Protein AF-A0A7S8E658-F1 (afdb_monomer_lite)

pLDDT: mean 78.88, std 12.16, range [47.75, 98.0]

Secondary structure (DSSP, 8-state):
----HHHHHHHHHHHHHHHHHHHHHHHHHHHHHHHHHHHIIIIIHHHHHHHHHH--SS--SS------PPPPP-SHHHHTT--

Radius of gyration: 33.05 Å; chains: 1; bounding box: 73×31×81 Å

Foldseek 3Di:
DDDPPVVVVVVVVVVVVVVVVVVCVVVVVVVVVVVVVCCCVVPVVVVVVVCVVVVVVDVPVDDPDPDPDDPQPPDPVSVVVVD

Structure (mmCIF, N/CA/C/O backbone):
data_AF-A0A7S8E658-F1
#
_entry.id   AF-A0A7S8E658-F1
#
loop_
_atom_site.group_PDB
_atom_site.id
_atom_site.type_symbol
_atom_site.label_atom_id
_atom_site.label_alt_id
_atom_site.label_comp_id
_atom_site.label_asym_id
_atom_site.label_entity_id
_atom_site.label_seq_id
_atom_site.pdbx_PDB_ins_code
_atom_site.Cartn_x
_atom_site.Cartn_y
_atom_site.Cartn_z
_atom_site.occupancy
_atom_site.B_iso_or_equiv
_atom_site.auth_seq_id
_atom_site.auth_comp_id
_atom_site.auth_asym_id
_atom_site.auth_atom_id
_atom_site.pdbx_PDB_model_num
ATOM 1 N N . MET A 1 1 ? 23.490 20.928 -49.468 1.00 47.75 1 MET A N 1
ATOM 2 C CA . MET A 1 1 ? 24.158 19.933 -48.603 1.00 47.75 1 MET A CA 1
ATOM 3 C C . MET A 1 1 ? 23.320 19.808 -47.327 1.00 47.75 1 MET A C 1
ATOM 5 O O . MET A 1 1 ? 23.602 20.500 -46.361 1.00 47.75 1 MET A O 1
ATOM 9 N N . SER A 1 2 ? 22.192 19.082 -47.360 1.00 53.78 2 SER A N 1
ATOM 10 C CA . SER A 1 2 ? 21.310 18.969 -46.185 1.00 53.78 2 SER A CA 1
ATOM 11 C C . SER A 1 2 ? 21.763 17.830 -45.278 1.00 53.78 2 SER A C 1
ATOM 13 O O . SER A 1 2 ? 22.028 16.724 -45.742 1.00 53.78 2 SER A O 1
ATOM 15 N N . ASP A 1 3 ? 21.847 18.153 -43.997 1.00 58.78 3 ASP A N 1
ATOM 16 C CA . ASP A 1 3 ? 22.255 17.318 -42.875 1.00 58.78 3 ASP A CA 1
ATOM 17 C C . ASP A 1 3 ? 21.473 15.986 -42.786 1.00 58.78 3 ASP A C 1
ATOM 19 O O . ASP A 1 3 ? 20.263 15.969 -42.580 1.00 58.78 3 ASP A O 1
ATOM 23 N N . ASN A 1 4 ? 22.182 14.861 -42.947 1.00 62.41 4 ASN A N 1
ATOM 24 C CA . ASN A 1 4 ? 21.676 13.485 -42.801 1.00 62.41 4 ASN A CA 1
ATOM 25 C C . ASN A 1 4 ? 21.867 12.941 -41.361 1.00 62.41 4 ASN A C 1
ATOM 27 O O . ASN A 1 4 ? 21.540 11.792 -41.067 1.00 62.41 4 ASN A O 1
ATOM 31 N N . SER A 1 5 ? 22.411 13.732 -40.428 1.00 61.34 5 SER A N 1
ATOM 32 C CA . SER A 1 5 ? 22.687 13.254 -39.065 1.00 61.34 5 SER A CA 1
ATOM 33 C C . SER A 1 5 ? 21.434 13.195 -38.182 1.00 61.34 5 SER A C 1
ATOM 35 O O . SER A 1 5 ? 21.334 12.357 -37.287 1.00 61.34 5 SER A O 1
ATOM 37 N N . THR A 1 6 ? 20.422 14.020 -38.464 1.00 60.41 6 THR A N 1
ATOM 38 C CA . THR A 1 6 ? 19.224 14.155 -37.621 1.00 60.41 6 THR A CA 1
ATOM 39 C C . THR A 1 6 ? 18.233 12.991 -37.755 1.00 60.41 6 THR A C 1
ATOM 41 O O . THR A 1 6 ? 17.466 12.731 -36.826 1.00 60.41 6 THR A O 1
ATOM 44 N N . GLY A 1 7 ? 18.240 12.269 -38.883 1.00 61.59 7 GLY A N 1
ATOM 45 C CA . GLY A 1 7 ? 17.379 11.101 -39.119 1.00 61.59 7 GLY A CA 1
ATOM 46 C C . GLY A 1 7 ? 17.900 9.816 -38.467 1.00 61.59 7 GLY A C 1
ATOM 47 O O . GLY A 1 7 ? 17.125 9.080 -37.859 1.00 61.59 7 GLY A O 1
ATOM 48 N N . SER A 1 8 ? 19.217 9.588 -38.521 1.00 64.94 8 SER A N 1
ATOM 49 C CA . SER A 1 8 ? 19.879 8.403 -37.948 1.00 64.94 8 SER A CA 1
ATOM 50 C C . SER A 1 8 ? 19.723 8.324 -36.425 1.00 64.94 8 SER A C 1
ATOM 52 O O . SER A 1 8 ? 19.411 7.276 -35.863 1.00 64.94 8 SER A O 1
ATOM 54 N N . ASN A 1 9 ? 19.835 9.465 -35.740 1.00 66.69 9 ASN A N 1
ATOM 55 C CA . ASN A 1 9 ? 19.681 9.520 -34.285 1.00 66.69 9 ASN A CA 1
ATOM 56 C C . ASN A 1 9 ? 18.262 9.137 -33.843 1.00 66.69 9 ASN A C 1
ATOM 58 O O . ASN A 1 9 ? 18.091 8.468 -32.828 1.00 66.69 9 ASN A O 1
ATOM 62 N N . LYS A 1 10 ? 17.239 9.516 -34.622 1.00 75.19 10 LYS A N 1
ATOM 63 C CA . LYS A 1 10 ? 15.838 9.179 -34.333 1.00 75.19 10 LYS A CA 1
ATOM 64 C C . LYS A 1 10 ? 15.558 7.694 -34.547 1.00 75.19 10 LYS A C 1
ATOM 66 O O . LYS A 1 10 ? 14.834 7.098 -33.757 1.00 75.19 10 LYS A O 1
ATOM 71 N N . THR A 1 11 ? 16.139 7.074 -35.574 1.00 78.06 11 THR A N 1
ATOM 72 C CA . THR A 1 11 ? 15.954 5.637 -35.827 1.00 78.06 11 THR A CA 1
ATOM 73 C C . THR A 1 11 ? 16.691 4.784 -34.795 1.00 78.06 11 THR A C 1
ATOM 75 O O . THR A 1 11 ? 16.096 3.855 -34.252 1.00 78.06 11 THR A O 1
ATOM 78 N N . LEU A 1 12 ? 17.931 5.141 -34.445 1.00 79.56 12 LEU A N 1
ATOM 79 C CA . LEU A 1 12 ? 18.693 4.510 -33.360 1.00 79.56 12 LEU A CA 1
ATOM 80 C C . LEU A 1 12 ? 17.977 4.645 -32.013 1.00 79.56 12 LEU A C 1
ATOM 82 O O . LEU A 1 12 ? 17.831 3.657 -31.293 1.00 79.56 12 LEU A O 1
ATOM 86 N N . PHE A 1 13 ? 17.471 5.842 -31.703 1.00 85.88 13 PHE A N 1
ATOM 87 C CA . PHE A 1 13 ? 16.694 6.092 -30.492 1.00 85.88 13 PHE A CA 1
ATOM 88 C C . PHE A 1 13 ? 15.413 5.254 -30.452 1.00 85.88 13 PHE A C 1
ATOM 90 O O . PHE A 1 13 ? 15.142 4.615 -29.442 1.00 85.88 13 PHE A O 1
ATOM 97 N N . ASN A 1 14 ? 14.6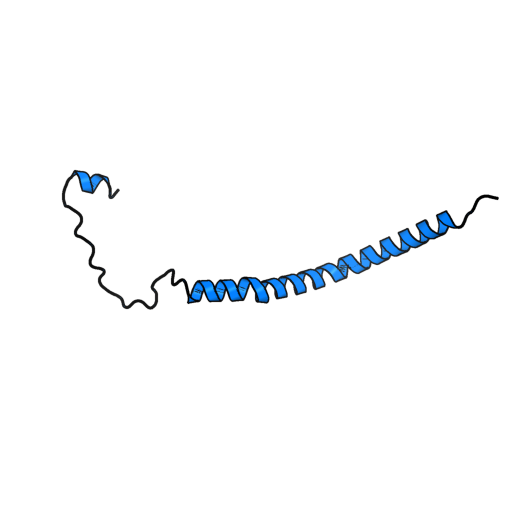61 5.174 -31.553 1.00 81.81 14 ASN A N 1
ATOM 98 C CA . ASN A 1 14 ? 13.434 4.376 -31.617 1.00 81.81 14 ASN A CA 1
ATOM 99 C C . ASN A 1 14 ? 13.704 2.877 -31.428 1.00 81.81 14 ASN A C 1
ATOM 101 O O . ASN A 1 14 ? 12.965 2.202 -30.714 1.00 81.81 14 ASN A O 1
ATOM 105 N N . VAL A 1 15 ? 14.778 2.351 -32.027 1.00 83.12 15 VAL A N 1
ATOM 106 C CA . VAL A 1 15 ? 15.175 0.945 -31.855 1.00 83.12 15 VAL A CA 1
ATOM 107 C C . VAL A 1 15 ? 15.623 0.673 -30.417 1.00 83.12 15 VAL A C 1
ATOM 109 O O . VAL A 1 15 ? 15.235 -0.344 -29.836 1.00 83.12 15 VAL A O 1
ATOM 112 N N . ALA A 1 16 ? 16.400 1.580 -29.822 1.00 83.94 16 ALA A N 1
ATOM 113 C CA . ALA A 1 16 ? 16.828 1.476 -28.430 1.00 83.94 16 ALA A CA 1
ATOM 114 C C . ALA A 1 16 ? 15.635 1.551 -27.464 1.00 83.94 16 ALA A C 1
ATOM 116 O O . ALA A 1 16 ? 15.522 0.713 -26.573 1.00 83.94 16 ALA A O 1
ATOM 117 N N . TRP A 1 17 ? 14.710 2.488 -27.684 1.00 86.62 17 TRP A N 1
ATOM 118 C CA . TRP A 1 17 ? 13.498 2.661 -26.885 1.00 86.62 17 TRP A CA 1
ATOM 119 C C . TRP A 1 17 ? 12.577 1.444 -26.966 1.00 86.62 17 TRP A C 1
ATOM 121 O O . TRP A 1 17 ? 12.058 0.986 -25.951 1.00 86.62 17 TRP A O 1
ATOM 131 N N . HIS A 1 18 ? 12.424 0.866 -28.158 1.00 84.12 18 HIS A N 1
ATOM 132 C CA . HIS A 1 18 ? 11.618 -0.335 -28.348 1.00 84.12 18 HIS A CA 1
ATOM 133 C C . HIS A 1 18 ? 12.194 -1.536 -27.583 1.00 84.12 18 HIS A C 1
ATOM 135 O O . HIS A 1 18 ? 11.471 -2.220 -26.861 1.00 84.12 18 HIS A O 1
ATOM 141 N N . ARG A 1 19 ? 13.512 -1.762 -27.669 1.00 82.25 19 ARG A N 1
ATOM 142 C CA . ARG A 1 19 ? 14.181 -2.844 -26.925 1.00 82.25 19 ARG A CA 1
ATOM 143 C C . ARG A 1 19 ? 14.168 -2.608 -25.418 1.00 82.25 19 ARG A C 1
ATOM 145 O O . ARG A 1 19 ? 13.942 -3.545 -24.658 1.00 82.25 19 ARG A O 1
ATOM 152 N N . PHE A 1 20 ? 14.371 -1.364 -24.993 1.00 82.81 20 PHE A N 1
ATOM 153 C CA . PHE A 1 20 ? 14.278 -0.971 -23.593 1.00 82.81 20 PHE A CA 1
ATOM 154 C C . PHE A 1 20 ? 12.875 -1.236 -23.041 1.00 82.81 20 PHE A C 1
ATOM 156 O O . PHE A 1 20 ? 12.751 -1.875 -22.002 1.00 82.81 20 PHE A O 1
ATOM 163 N N . SER A 1 21 ? 11.829 -0.855 -23.780 1.00 81.44 21 SER A N 1
ATOM 164 C CA . SER A 1 21 ? 10.433 -1.095 -23.404 1.00 81.44 21 SER A CA 1
ATOM 165 C C . SER A 1 21 ? 10.146 -2.581 -23.152 1.00 81.44 21 SER A C 1
ATOM 167 O O . SER A 1 21 ? 9.581 -2.924 -22.112 1.00 81.44 21 SER A O 1
ATOM 169 N N . ILE A 1 22 ? 10.624 -3.472 -24.027 1.00 80.38 22 ILE A N 1
ATOM 170 C CA . ILE A 1 22 ? 10.464 -4.928 -23.867 1.00 80.38 22 ILE A CA 1
ATOM 171 C C . ILE A 1 22 ? 11.118 -5.412 -22.566 1.00 80.38 22 ILE A C 1
ATOM 173 O O . ILE A 1 22 ? 10.480 -6.112 -21.782 1.00 80.38 22 ILE A O 1
ATOM 177 N N . ILE A 1 23 ? 12.357 -4.998 -22.291 1.00 78.19 23 ILE A N 1
ATOM 178 C CA . ILE A 1 23 ? 13.076 -5.393 -21.069 1.00 78.19 23 ILE A CA 1
ATOM 179 C C . ILE A 1 23 ? 12.369 -4.842 -19.827 1.00 78.19 23 ILE A C 1
ATOM 181 O O . ILE A 1 23 ? 12.149 -5.568 -18.857 1.00 78.19 23 ILE A O 1
ATOM 185 N N . THR A 1 24 ? 11.961 -3.572 -19.865 1.00 80.12 24 THR A N 1
ATOM 186 C CA . THR A 1 24 ? 11.268 -2.942 -18.739 1.00 80.12 24 THR A CA 1
ATOM 187 C C . THR A 1 24 ? 9.927 -3.589 -18.443 1.00 80.12 24 THR A C 1
ATOM 189 O O . THR A 1 24 ? 9.606 -3.709 -17.272 1.00 80.12 24 THR A O 1
ATOM 192 N N . SER A 1 25 ? 9.190 -4.072 -19.450 1.00 78.12 25 SER A N 1
ATOM 193 C CA . SER A 1 25 ? 7.884 -4.712 -19.238 1.00 78.12 25 SER A CA 1
ATOM 194 C C . SER A 1 25 ? 7.965 -5.984 -18.386 1.00 78.12 25 SER A C 1
ATOM 196 O O . SER A 1 25 ? 7.054 -6.275 -17.617 1.00 78.12 25 SER A O 1
ATOM 198 N N . VAL A 1 26 ? 9.081 -6.714 -18.474 1.00 77.50 26 VAL A N 1
ATOM 199 C CA . VAL A 1 26 ? 9.309 -7.942 -17.701 1.00 77.50 26 VAL A CA 1
ATOM 200 C C . VAL A 1 26 ? 9.783 -7.617 -16.284 1.00 77.50 26 VAL A C 1
ATOM 202 O O . VAL A 1 26 ? 9.355 -8.244 -15.319 1.00 77.50 26 VAL A O 1
ATOM 205 N N . VAL A 1 27 ? 10.654 -6.616 -16.138 1.00 84.19 27 VAL A N 1
ATOM 206 C CA . VAL A 1 27 ? 11.221 -6.232 -14.834 1.00 84.19 27 VAL A CA 1
ATOM 207 C C . VAL A 1 27 ? 10.223 -5.422 -13.998 1.00 84.19 27 VAL A C 1
ATOM 209 O O . VAL A 1 27 ? 10.211 -5.532 -12.771 1.00 84.19 27 VAL A O 1
ATOM 212 N N . SER A 1 28 ? 9.352 -4.642 -14.644 1.00 85.88 28 SER A N 1
ATOM 213 C CA . SER A 1 28 ? 8.426 -3.735 -13.966 1.00 85.88 28 SER A CA 1
ATOM 214 C C . SER A 1 28 ? 7.399 -4.456 -13.113 1.00 85.88 28 SER A C 1
ATOM 216 O O . SER A 1 28 ? 7.029 -3.918 -12.079 1.00 85.88 28 SER A O 1
ATOM 218 N N . ASP A 1 29 ? 6.953 -5.652 -13.500 1.00 87.81 29 ASP A N 1
ATOM 219 C CA . ASP A 1 29 ? 5.970 -6.404 -12.712 1.00 87.81 29 ASP A CA 1
ATOM 220 C C . ASP A 1 29 ? 6.551 -6.836 -11.356 1.00 87.81 29 ASP A C 1
ATOM 222 O O . ASP A 1 29 ? 5.973 -6.574 -10.299 1.00 87.81 29 ASP A O 1
ATOM 226 N N . ALA A 1 30 ? 7.767 -7.393 -11.368 1.00 89.06 30 ALA A N 1
ATOM 227 C CA . ALA A 1 30 ? 8.465 -7.786 -10.148 1.00 89.06 30 ALA A CA 1
ATOM 228 C C . ALA A 1 30 ? 8.758 -6.574 -9.250 1.00 89.06 30 ALA A C 1
ATOM 230 O O . ALA A 1 30 ? 8.492 -6.616 -8.048 1.00 89.06 30 ALA A O 1
ATOM 231 N N . THR A 1 31 ? 9.258 -5.474 -9.824 1.00 92.69 31 THR A N 1
ATOM 232 C CA . THR A 1 31 ? 9.509 -4.240 -9.068 1.00 92.69 31 THR A CA 1
ATOM 233 C C . THR A 1 31 ? 8.217 -3.642 -8.518 1.00 92.69 31 THR A C 1
ATOM 235 O O . THR A 1 31 ? 8.180 -3.285 -7.342 1.00 92.69 31 THR A O 1
ATOM 238 N N . ALA A 1 32 ? 7.150 -3.575 -9.318 1.00 93.12 32 ALA A N 1
ATOM 239 C CA . ALA A 1 32 ? 5.855 -3.064 -8.883 1.00 93.12 32 ALA A CA 1
ATOM 240 C C . ALA A 1 32 ? 5.314 -3.888 -7.716 1.00 93.12 32 ALA A C 1
ATOM 242 O O . ALA A 1 32 ? 4.942 -3.321 -6.694 1.00 93.12 32 ALA A O 1
ATOM 243 N N . ARG A 1 33 ? 5.367 -5.221 -7.808 1.00 93.75 33 ARG A N 1
ATOM 244 C CA . ARG A 1 33 ? 4.935 -6.107 -6.725 1.00 93.75 33 ARG A CA 1
ATOM 245 C C . ARG A 1 33 ? 5.751 -5.904 -5.452 1.00 93.75 33 ARG A C 1
ATOM 247 O O . ARG A 1 33 ? 5.164 -5.822 -4.377 1.00 93.75 33 ARG A O 1
ATOM 254 N N . ILE A 1 34 ? 7.076 -5.798 -5.559 1.00 96.50 34 ILE A N 1
ATOM 255 C CA . ILE A 1 34 ? 7.951 -5.537 -4.406 1.00 96.50 34 ILE A CA 1
ATOM 256 C C . ILE A 1 34 ? 7.580 -4.203 -3.754 1.00 96.50 34 ILE A C 1
ATOM 258 O O . ILE A 1 34 ? 7.366 -4.154 -2.544 1.00 96.50 34 ILE A O 1
ATOM 262 N N . VAL A 1 35 ? 7.445 -3.137 -4.546 1.00 97.00 35 VAL A N 1
ATOM 263 C CA . VAL A 1 35 ? 7.063 -1.811 -4.046 1.00 97.00 35 VAL A CA 1
ATOM 264 C C . VAL A 1 35 ? 5.681 -1.856 -3.396 1.00 97.00 35 VAL A C 1
ATOM 266 O O . VAL A 1 35 ? 5.535 -1.367 -2.281 1.00 97.00 35 VAL A O 1
ATOM 269 N N . SER A 1 36 ? 4.686 -2.496 -4.018 1.00 96.88 36 SER A N 1
ATOM 270 C CA . SER A 1 36 ? 3.340 -2.646 -3.452 1.00 96.88 36 SER A CA 1
ATOM 271 C C . SER A 1 36 ? 3.339 -3.410 -2.130 1.00 96.88 36 SER A C 1
ATOM 273 O O . SER A 1 36 ? 2.663 -2.995 -1.193 1.00 96.88 36 SER A O 1
ATOM 275 N N . VAL A 1 37 ? 4.108 -4.498 -2.026 1.00 97.31 37 VAL A N 1
ATOM 276 C CA . VAL A 1 37 ? 4.237 -5.277 -0.785 1.00 97.31 37 VAL A CA 1
ATOM 277 C C . VAL A 1 37 ? 4.880 -4.431 0.310 1.00 97.31 37 VAL A C 1
ATOM 279 O O . VAL A 1 37 ? 4.353 -4.367 1.420 1.00 97.31 37 VAL A O 1
ATOM 282 N N . LEU A 1 38 ? 5.973 -3.729 0.004 1.00 98.00 38 LEU A N 1
ATOM 283 C CA . LEU A 1 38 ? 6.617 -2.829 0.960 1.00 98.00 38 LEU A CA 1
ATOM 284 C C . LEU A 1 38 ? 5.661 -1.723 1.413 1.00 98.00 38 LEU A C 1
ATOM 286 O O . LEU A 1 38 ? 5.564 -1.458 2.607 1.00 98.00 38 LEU A O 1
ATOM 290 N N . PHE A 1 39 ? 4.908 -1.119 0.496 1.00 97.06 39 PHE A N 1
ATOM 291 C CA . PHE A 1 39 ? 3.932 -0.076 0.815 1.00 97.06 39 PHE A CA 1
ATOM 292 C C . PHE A 1 39 ? 2.806 -0.609 1.707 1.00 97.06 39 PHE A C 1
ATOM 294 O O . PHE A 1 39 ? 2.427 0.024 2.691 1.00 97.06 39 PHE A O 1
ATOM 301 N N . TYR A 1 40 ? 2.312 -1.814 1.412 1.00 96.31 40 TYR A N 1
ATOM 302 C CA . TYR A 1 40 ? 1.298 -2.476 2.222 1.00 96.31 40 TYR A CA 1
ATOM 303 C C . TYR A 1 40 ? 1.789 -2.694 3.657 1.00 96.31 40 TYR A C 1
ATOM 305 O O . TYR A 1 40 ? 1.123 -2.286 4.608 1.00 96.31 40 TYR A O 1
ATOM 313 N N . PHE A 1 41 ? 2.981 -3.269 3.827 1.00 97.31 41 PHE A N 1
ATOM 314 C CA . PHE A 1 41 ? 3.513 -3.569 5.156 1.00 97.31 41 PHE A CA 1
ATOM 315 C C . PHE A 1 41 ? 4.020 -2.343 5.923 1.00 97.31 41 PHE A C 1
ATOM 317 O O . PHE A 1 41 ? 4.025 -2.376 7.149 1.00 97.31 41 PHE A O 1
ATOM 324 N N . THR A 1 42 ? 4.426 -1.267 5.247 1.00 96.38 42 THR A N 1
ATOM 325 C CA . THR A 1 42 ? 4.942 -0.055 5.911 1.00 96.38 42 THR A CA 1
ATOM 326 C C . THR A 1 42 ? 3.878 1.000 6.186 1.00 96.38 42 THR A C 1
ATOM 328 O O . THR A 1 42 ? 4.039 1.764 7.132 1.00 96.38 42 THR A O 1
ATOM 331 N N . LEU A 1 43 ? 2.794 1.051 5.406 1.00 94.75 43 LEU A N 1
ATOM 332 C CA . LEU A 1 43 ? 1.745 2.060 5.578 1.00 94.75 43 LEU A CA 1
ATOM 333 C C . LEU A 1 43 ? 0.423 1.461 6.044 1.00 94.75 43 LEU A C 1
ATOM 335 O O . LEU A 1 43 ? -0.109 1.896 7.060 1.00 94.75 43 LEU A O 1
ATOM 339 N N . LEU A 1 44 ? -0.108 0.456 5.342 1.00 95.62 44 LEU A N 1
ATOM 340 C CA . LEU A 1 44 ? -1.436 -0.088 5.649 1.00 95.62 44 LEU A CA 1
ATOM 341 C C . LEU A 1 44 ? -1.432 -0.941 6.918 1.00 95.62 44 LEU A C 1
ATOM 343 O O . LEU A 1 44 ? -2.271 -0.747 7.795 1.00 95.62 44 LEU A O 1
ATOM 347 N N . VAL A 1 45 ? -0.482 -1.871 7.032 1.00 96.38 45 VAL A N 1
ATOM 348 C CA . VAL A 1 45 ? -0.400 -2.800 8.167 1.00 96.38 45 VAL A CA 1
ATOM 349 C C . VAL A 1 45 ? -0.238 -2.088 9.513 1.00 96.38 45 VAL A C 1
ATOM 351 O O . VAL A 1 45 ? -1.053 -2.362 10.393 1.00 96.38 45 VAL A O 1
ATOM 354 N N . PRO A 1 46 ? 0.727 -1.170 9.725 1.00 94.25 46 PRO A N 1
ATOM 355 C CA . PRO A 1 46 ? 0.852 -0.507 11.019 1.00 94.25 46 PRO A CA 1
ATOM 356 C C . PRO A 1 46 ? -0.391 0.314 11.357 1.00 94.25 46 PRO A C 1
ATOM 358 O O . PRO A 1 46 ? -0.832 0.280 12.500 1.00 94.25 46 PRO A O 1
ATOM 361 N N . PHE A 1 47 ? -1.014 0.977 10.378 1.00 91.75 47 PHE A N 1
ATOM 362 C CA . PHE A 1 47 ? -2.241 1.739 10.615 1.00 91.75 47 PHE A CA 1
ATOM 363 C C . PHE A 1 47 ? -3.419 0.837 11.003 1.00 91.75 47 PHE A C 1
ATOM 365 O O . PHE A 1 47 ? -4.163 1.168 11.920 1.00 91.75 47 PHE A O 1
ATOM 372 N N . GLY A 1 48 ? -3.558 -0.323 10.353 1.00 89.19 48 GLY A N 1
ATOM 373 C CA . GLY A 1 48 ? -4.585 -1.315 10.675 1.00 89.19 48 GLY A CA 1
ATOM 374 C C . GLY A 1 48 ? -4.365 -2.006 12.023 1.00 89.19 48 GLY A C 1
ATOM 375 O O . GLY A 1 48 ? -5.324 -2.288 12.736 1.00 89.19 48 GLY A O 1
ATOM 376 N N . ILE A 1 49 ? -3.110 -2.262 12.401 1.00 91.06 49 ILE A N 1
ATOM 377 C CA . ILE A 1 49 ? -2.768 -2.800 13.725 1.00 91.06 49 ILE A CA 1
ATOM 378 C C . ILE A 1 49 ? -3.083 -1.766 14.805 1.00 91.06 49 ILE A C 1
ATOM 380 O O . ILE A 1 49 ? -3.743 -2.098 15.785 1.00 91.06 49 ILE A O 1
ATOM 384 N N . VAL A 1 50 ? -2.643 -0.519 14.616 1.00 89.56 50 VAL A N 1
ATOM 385 C CA . VAL A 1 50 ? -2.911 0.589 15.539 1.00 89.56 50 VAL A CA 1
ATOM 386 C C . VAL A 1 50 ? -4.418 0.787 15.682 1.00 89.56 50 VAL A C 1
ATOM 388 O O . VAL A 1 50 ? -4.927 0.729 16.796 1.00 89.56 50 VAL A O 1
ATOM 391 N N . SER A 1 51 ? -5.163 0.938 14.587 1.00 87.62 51 SER A N 1
ATOM 392 C CA . SER A 1 51 ? -6.613 1.132 14.672 1.00 87.62 51 SER A CA 1
ATOM 393 C C . SER A 1 51 ? -7.305 -0.032 15.372 1.00 87.62 51 SER A C 1
ATOM 395 O O . SER A 1 51 ? -8.143 0.201 16.230 1.00 87.62 51 SER A O 1
ATOM 397 N N . ARG A 1 52 ? -6.908 -1.278 15.100 1.00 84.19 52 ARG A N 1
ATOM 398 C CA . ARG A 1 52 ? -7.474 -2.447 15.780 1.00 84.19 52 ARG A CA 1
ATOM 399 C C . ARG A 1 52 ? -7.137 -2.506 17.272 1.00 84.19 52 ARG A C 1
ATOM 401 O O . ARG A 1 52 ? -7.964 -2.969 18.045 1.00 84.19 52 ARG A O 1
ATOM 408 N N . LEU A 1 53 ? -5.935 -2.097 17.673 1.00 84.38 53 LEU A N 1
ATOM 409 C CA . LEU A 1 53 ? -5.521 -2.115 19.081 1.00 84.38 53 LEU A CA 1
ATOM 410 C C . LEU A 1 53 ? -6.140 -0.971 19.891 1.00 84.38 53 LEU A C 1
ATOM 412 O O . LEU A 1 53 ? -6.418 -1.154 21.070 1.00 84.38 53 LEU A O 1
ATOM 416 N N . PHE A 1 54 ? -6.329 0.202 19.281 1.00 82.06 54 PHE A N 1
ATOM 417 C CA . PHE A 1 54 ? -6.831 1.395 19.973 1.00 82.06 54 PHE A CA 1
ATOM 418 C C . PHE A 1 54 ? -8.330 1.643 19.779 1.00 82.06 54 PHE A C 1
ATOM 420 O O . PHE A 1 54 ? -8.932 2.367 20.566 1.00 82.06 54 PHE A O 1
ATOM 427 N N . SER A 1 55 ? -8.945 1.084 18.740 1.00 69.94 55 SER A N 1
ATOM 428 C CA . SER A 1 55 ? -10.393 1.094 18.535 1.00 69.94 55 SER A CA 1
ATOM 429 C C . SER A 1 55 ? -10.908 -0.320 18.754 1.00 69.94 55 SER A C 1
ATOM 431 O O . SER A 1 55 ? -11.032 -1.103 17.811 1.00 69.94 55 SER A O 1
ATOM 433 N N . ASP A 1 56 ? -11.176 -0.651 20.018 1.00 65.44 56 ASP A N 1
ATOM 434 C CA . ASP A 1 56 ? -11.864 -1.889 20.368 1.00 65.44 56 ASP A CA 1
ATOM 435 C C . ASP A 1 56 ? -13.328 -1.787 19.910 1.00 65.44 56 ASP A C 1
ATOM 437 O O . ASP A 1 56 ? -14.204 -1.299 20.619 1.00 65.44 56 ASP A O 1
ATOM 441 N N . ALA A 1 57 ? -13.577 -2.137 18.646 1.00 63.31 57 ALA A N 1
ATOM 442 C CA . ALA A 1 57 ? -14.900 -2.052 18.023 1.00 63.31 57 ALA A CA 1
ATOM 443 C C . ALA A 1 57 ? -15.849 -3.170 18.487 1.00 63.31 57 ALA A C 1
ATOM 445 O O . ALA A 1 57 ? -17.031 -3.172 18.145 1.00 63.31 57 ALA A O 1
ATOM 446 N N . LEU A 1 58 ? -15.327 -4.141 19.226 1.00 61.19 58 LEU A N 1
ATOM 447 C CA . LEU A 1 58 ? -16.044 -5.311 19.680 1.00 61.19 58 LEU A CA 1
ATOM 448 C C . LEU A 1 58 ? -15.467 -5.581 21.060 1.00 61.19 58 LEU A C 1
ATOM 450 O O . LEU A 1 58 ? -14.412 -6.186 21.102 1.00 61.19 58 LEU A O 1
ATOM 454 N N . ASP A 1 59 ? -16.087 -5.083 22.134 1.00 63.03 59 ASP A N 1
ATOM 455 C CA . ASP A 1 59 ? -15.645 -5.217 23.537 1.00 63.03 59 ASP A CA 1
ATOM 456 C C . ASP A 1 59 ? -15.424 -6.698 23.924 1.00 63.03 59 ASP A C 1
ATOM 458 O O . ASP A 1 59 ? -16.239 -7.344 24.575 1.00 63.03 59 ASP A O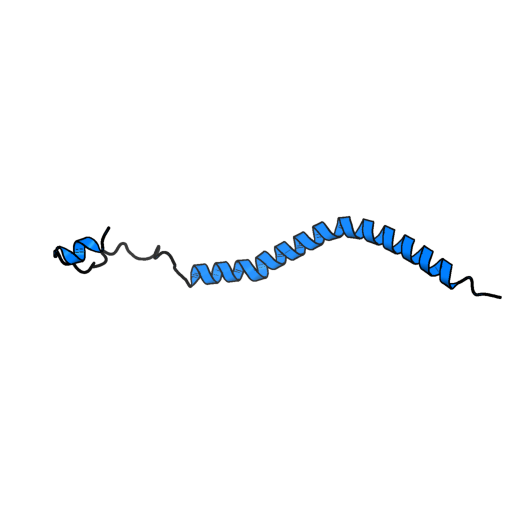 1
ATOM 462 N N . THR A 1 60 ? -14.345 -7.290 23.410 1.00 63.66 60 THR A N 1
ATOM 463 C CA . THR A 1 60 ? -14.094 -8.740 23.408 1.00 63.66 60 THR A CA 1
ATOM 464 C C . THR A 1 60 ? -13.301 -9.112 24.656 1.00 63.66 60 THR A C 1
ATOM 466 O O . THR A 1 60 ? -13.311 -10.265 25.078 1.00 63.66 60 THR A O 1
ATOM 469 N N . ASN A 1 61 ? -12.627 -8.124 25.257 1.00 62.34 61 ASN A N 1
ATOM 470 C CA . ASN A 1 61 ? -11.988 -8.223 26.566 1.00 62.34 61 ASN A CA 1
ATOM 471 C C . ASN A 1 61 ? -12.863 -7.675 27.704 1.00 62.34 61 ASN A C 1
ATOM 473 O O . ASN A 1 61 ? -12.464 -7.781 28.867 1.00 62.34 61 ASN A O 1
ATOM 477 N N . GLY A 1 62 ? -14.036 -7.112 27.403 1.00 65.25 62 GLY A N 1
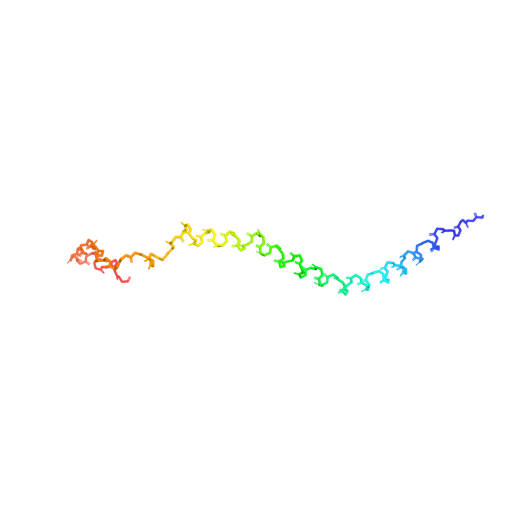ATOM 478 C CA . GLY A 1 62 ? -15.043 -6.804 28.405 1.00 65.25 62 GLY A CA 1
ATOM 479 C C . GLY A 1 62 ? -15.446 -8.079 29.129 1.00 65.25 62 GLY A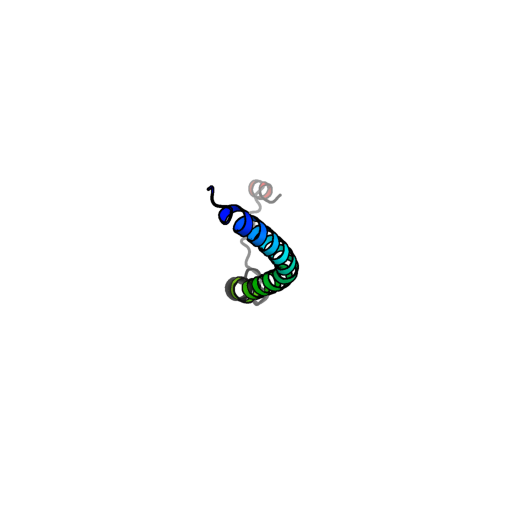 C 1
ATOM 480 O O . GLY A 1 62 ? -15.720 -9.111 28.512 1.00 65.25 62 GLY A O 1
ATOM 481 N N . SER A 1 63 ? -15.463 -8.043 30.462 1.00 68.12 63 SER A N 1
ATOM 482 C CA . SER A 1 63 ? -16.113 -9.113 31.214 1.00 68.12 63 SER A CA 1
ATOM 483 C C . SER A 1 63 ? -17.553 -9.244 30.718 1.00 68.12 63 SER A C 1
ATOM 485 O O . SER A 1 63 ? -18.170 -8.255 30.336 1.00 68.12 63 SER A O 1
ATOM 487 N N . ALA A 1 64 ? -18.105 -10.458 30.698 1.00 69.50 64 ALA A N 1
ATOM 488 C CA . ALA A 1 64 ? -19.528 -10.631 30.436 1.00 69.50 64 ALA A CA 1
ATOM 489 C C . ALA A 1 64 ? -20.308 -9.940 31.567 1.00 69.50 64 ALA A C 1
ATOM 491 O O . ALA A 1 64 ? -20.478 -10.501 32.650 1.00 69.50 64 ALA A O 1
ATOM 492 N N . GLN A 1 65 ? -20.707 -8.692 31.337 1.00 72.12 65 GLN A N 1
ATOM 493 C CA . GLN A 1 65 ? -21.479 -7.895 32.280 1.00 72.12 65 GLN A CA 1
ATOM 494 C C . GLN A 1 65 ? -22.928 -7.947 31.832 1.00 72.12 65 GLN A C 1
ATOM 496 O O . GLN A 1 65 ? -23.236 -7.802 30.646 1.00 72.12 65 GLN A O 1
ATOM 501 N N . TRP A 1 66 ? -23.828 -8.129 32.788 1.00 78.75 66 TRP A N 1
ATOM 502 C CA . TRP A 1 66 ? -25.219 -7.789 32.558 1.00 78.75 66 TRP A CA 1
ATOM 503 C C . TRP A 1 66 ? -25.276 -6.274 32.373 1.00 78.75 66 TRP A C 1
ATOM 505 O O . TRP A 1 66 ? -25.135 -5.524 33.333 1.00 78.75 66 TRP A O 1
ATOM 515 N N . LEU A 1 67 ? -25.390 -5.830 31.121 1.00 76.00 67 LEU A N 1
ATOM 516 C CA . LEU A 1 67 ? -25.680 -4.437 30.816 1.00 76.00 67 LEU A CA 1
ATOM 517 C C . LEU A 1 67 ? -27.082 -4.151 31.343 1.00 76.00 67 LEU A C 1
ATOM 519 O O . LEU A 1 67 ? -28.049 -4.758 30.877 1.00 76.00 67 LEU A O 1
ATOM 523 N N . ASP A 1 68 ? -27.171 -3.258 32.326 1.00 74.62 68 ASP A N 1
ATOM 524 C CA . ASP A 1 68 ? -28.450 -2.777 32.830 1.00 74.62 68 ASP A CA 1
ATOM 525 C C . ASP A 1 68 ? -29.133 -2.036 31.678 1.00 74.62 68 ASP A C 1
ATOM 527 O O . ASP A 1 68 ? -28.710 -0.961 31.245 1.00 74.62 68 ASP A O 1
ATOM 531 N N . ARG A 1 69 ? -30.124 -2.692 31.077 1.00 73.88 69 ARG A N 1
ATOM 532 C CA . ARG A 1 69 ? -30.902 -2.125 29.985 1.00 73.88 69 ARG A CA 1
ATOM 533 C C . ARG A 1 69 ? -32.086 -1.425 30.615 1.00 73.88 69 ARG A C 1
ATOM 535 O O . ARG A 1 69 ? -32.861 -2.073 31.316 1.00 73.88 69 ARG A O 1
ATOM 542 N N . GLU A 1 70 ? -32.240 -0.136 30.325 1.00 78.12 70 GLU A N 1
ATOM 543 C CA . GLU A 1 70 ? -33.405 0.615 30.779 1.00 78.12 70 GLU A CA 1
ATOM 544 C C . 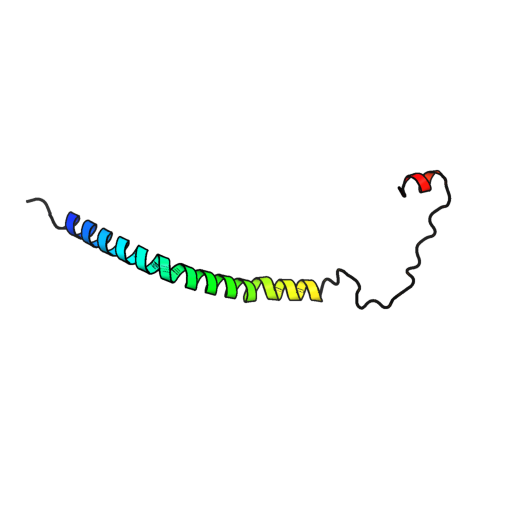GLU A 1 70 ? -34.678 -0.160 30.388 1.00 78.12 70 GLU A C 1
ATOM 546 O O . GLU A 1 70 ? -34.802 -0.573 29.222 1.00 78.12 70 GLU A O 1
ATOM 551 N N . PRO A 1 71 ? -35.589 -0.435 31.340 1.00 73.75 71 PRO A N 1
ATOM 552 C CA . PRO A 1 71 ? -36.796 -1.182 31.050 1.00 73.75 71 PRO A CA 1
ATOM 553 C C . PRO A 1 71 ? -37.564 -0.462 29.952 1.00 73.75 71 PRO A C 1
ATOM 555 O O . PRO A 1 71 ? -37.912 0.713 30.065 1.00 73.75 71 PRO A O 1
ATOM 558 N N . VAL A 1 72 ? -37.806 -1.190 28.867 1.00 73.94 72 VAL A N 1
ATOM 559 C CA . VAL A 1 72 ? -38.623 -0.702 27.767 1.00 73.94 72 VAL A CA 1
ATOM 560 C C . VAL A 1 72 ? -39.999 -0.348 28.342 1.00 73.94 72 VAL A C 1
ATOM 562 O O . VAL A 1 72 ? -40.625 -1.209 28.969 1.00 73.94 72 VAL A O 1
ATOM 565 N N . PRO A 1 73 ? -40.479 0.893 28.159 1.00 75.56 73 PRO A N 1
ATOM 566 C CA . PRO A 1 73 ? -41.814 1.277 28.590 1.00 75.56 73 PRO A CA 1
ATOM 567 C C . PRO A 1 73 ? -42.853 0.330 27.985 1.00 75.56 73 PRO A C 1
ATOM 569 O O . PRO A 1 73 ? -42.835 0.093 26.782 1.00 75.56 73 PRO A O 1
ATOM 572 N N . ASN A 1 74 ? -43.754 -0.223 28.798 1.00 72.94 74 ASN A N 1
ATOM 573 C CA . ASN A 1 74 ? -44.773 -1.185 28.347 1.00 72.94 74 ASN A CA 1
ATOM 574 C C . ASN A 1 74 ? -46.010 -0.508 27.723 1.00 72.94 74 ASN A C 1
ATOM 576 O O . ASN A 1 74 ? -47.113 -1.056 27.774 1.00 72.94 74 ASN A O 1
ATOM 580 N N . ASP A 1 75 ? -45.866 0.706 27.192 1.00 81.19 75 ASP A N 1
ATOM 581 C CA . ASP A 1 75 ? -46.960 1.404 26.531 1.00 81.19 75 ASP A CA 1
ATOM 582 C C . ASP A 1 75 ? -47.136 0.947 25.073 1.00 81.19 75 ASP A C 1
ATOM 584 O O . ASP A 1 75 ? -46.238 0.423 24.417 1.00 81.19 75 ASP A O 1
ATOM 588 N N . ILE A 1 76 ? -48.358 1.092 24.561 1.00 76.56 76 ILE A N 1
ATOM 589 C CA . ILE A 1 76 ? -48.705 0.649 23.202 1.00 76.56 76 ILE A CA 1
ATOM 590 C C . ILE A 1 76 ? -47.957 1.473 22.141 1.00 76.56 76 ILE A C 1
ATOM 592 O O . ILE A 1 76 ? -47.760 1.005 21.017 1.00 76.56 76 ILE A O 1
ATOM 596 N N . ASP A 1 77 ? -47.539 2.693 22.474 1.00 76.44 77 ASP A N 1
ATOM 597 C CA . ASP A 1 77 ? -46.889 3.600 21.536 1.00 76.44 77 ASP A CA 1
ATOM 598 C C . ASP A 1 77 ? -45.384 3.313 21.403 1.00 76.44 77 ASP A C 1
ATOM 600 O O . ASP A 1 77 ? -44.861 3.334 20.288 1.00 76.44 77 ASP A O 1
ATOM 604 N N . SER A 1 78 ? -44.708 2.917 22.482 1.00 72.69 78 SER A N 1
ATOM 605 C CA . SER A 1 78 ? -43.318 2.450 22.491 1.00 72.69 78 SER A CA 1
ATOM 606 C C . SER A 1 78 ? -43.148 1.108 21.767 1.00 72.69 78 SER A C 1
ATOM 608 O O . SER A 1 78 ? -42.103 0.863 21.155 1.00 72.69 78 SER A O 1
ATOM 610 N N . ALA A 1 79 ? -44.177 0.251 21.778 1.00 71.50 79 ALA A N 1
ATOM 611 C CA . ALA A 1 79 ? -44.185 -1.039 21.085 1.00 71.50 79 ALA A CA 1
ATOM 612 C C . ALA A 1 79 ? -44.133 -0.888 19.553 1.00 71.50 79 ALA A C 1
ATOM 614 O O . ALA A 1 79 ? -43.576 -1.740 18.863 1.00 71.50 79 ALA A O 1
ATOM 615 N N . LYS A 1 80 ? -44.653 0.222 19.009 1.00 74.69 80 LYS A N 1
ATOM 616 C CA . LYS A 1 80 ? -44.628 0.515 17.562 1.00 74.69 80 LYS A CA 1
ATOM 617 C C . LYS A 1 80 ? -43.232 0.871 17.043 1.00 74.69 80 LYS A C 1
ATOM 619 O O . LYS A 1 80 ? -43.006 0.797 15.841 1.00 74.69 80 LYS A O 1
ATOM 624 N N . LEU A 1 81 ? -42.314 1.264 17.927 1.00 69.81 81 LEU A N 1
ATOM 625 C CA . LEU A 1 81 ? -40.948 1.681 17.585 1.00 69.81 81 LEU A CA 1
ATOM 626 C C . LEU A 1 81 ? -39.924 0.531 17.658 1.00 69.81 81 LEU A C 1
ATOM 628 O O . LEU A 1 81 ? -38.747 0.756 17.394 1.00 69.81 81 LEU A O 1
ATOM 632 N N . GLN A 1 82 ? -40.353 -0.678 18.037 1.00 65.81 82 GLN A N 1
ATOM 633 C CA . GLN A 1 82 ? -39.492 -1.852 18.265 1.00 65.81 82 GLN A CA 1
ATOM 634 C C . GLN A 1 82 ? -39.617 -2.950 17.191 1.00 65.81 82 GLN A C 1
ATOM 636 O O . GLN A 1 82 ? -39.060 -4.032 17.377 1.00 65.81 82 GLN A O 1
ATOM 641 N N . GLY A 1 83 ? -40.357 -2.688 16.108 1.00 60.31 83 GLY A N 1
ATOM 642 C CA . GLY A 1 83 ? -40.512 -3.585 14.954 1.00 60.31 83 GLY A CA 1
ATOM 643 C C . GLY A 1 83 ? -39.457 -3.377 13.878 1.00 60.31 83 GLY A C 1
ATOM 644 O O . GLY A 1 83 ? -39.064 -2.20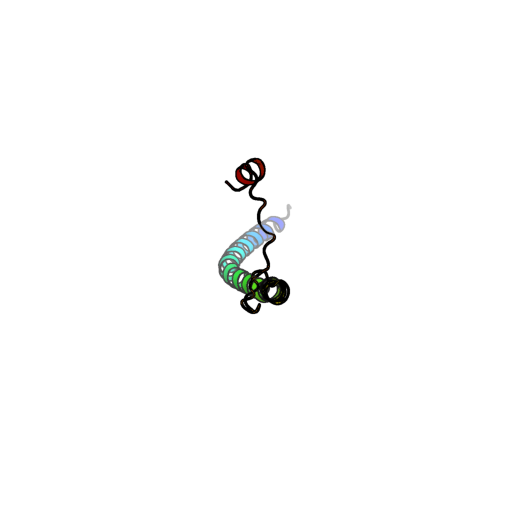9 13.665 1.00 60.31 83 GLY A O 1
#

Sequence (83 aa):
MSDNSTGSNKTLFNVAWHRFSIITSVVSDATARIVSVLFYFTLLVPFGIVSRLFSDALDTNGSAQWLDREPVPNDIDSAKLQG

Organism: NCBI:txid2710758